Protein AF-A0A3P7MNM7-F1 (afdb_monomer_lite)

Sequence (139 aa):
MATANRDLDEALKVFKSACKSIEAAVALEENHGSVQEALKHYKAAITALDRALTSPAVKGSNSQDMVEVRAKMKKYRDLAAERCVILSGNEEVKEHLRETVIYPALRPELFTGLRSPVRGILLFGPPGNGKTMLVRAVQ

Radius of gyration: 19.66 Å; chains: 1; bounding box: 30×39×68 Å

Organism: Dibothriocephalus latus (NCBI:txid60516)

InterPro domains:
  IPR027417 P-loop containing nucleoside triphosphate hydrolase [G3DSA:3.40.50.300] (88-138)
  IPR027417 P-loop containing nucleoside triphosphate hydrolase [SSF52540] (89-138)
  IPR050304 Microtubule-severing AAA ATPase [PTHR23074] (87-138)

Foldseek 3Di:
DPPLVVLVVVLVVLLVVLVVLQVVLVVCVVVVHDLVSSLVSLVSSLVSLVVSLPDVSLVPDPDPVSVVSNVVSVVVNLVSVLVSLVSPDPVVVVVVCCVQPVVCVVCVVVCDDPNPHDPDDDDDDDPPSCSVSPVVSSD

pLDDT: mean 78.69, std 8.91, range [46.38, 90.0]

Structure (mmCIF, N/CA/C/O backbone):
data_AF-A0A3P7MNM7-F1
#
_entry.id   AF-A0A3P7MNM7-F1
#
loop_
_atom_site.group_PDB
_atom_site.id
_atom_site.type_symbol
_atom_site.label_atom_id
_atom_site.label_alt_id
_atom_site.label_comp_id
_atom_site.label_asym_id
_atom_site.label_entity_id
_atom_site.label_seq_id
_atom_site.pdbx_PDB_ins_code
_atom_site.Cartn_x
_atom_site.Cartn_y
_atom_site.Cartn_z
_atom_site.occupancy
_atom_site.B_iso_or_equiv
_atom_site.auth_seq_id
_atom_site.auth_comp_id
_atom_site.auth_asym_id
_atom_site.auth_atom_id
_atom_site.pdbx_PDB_model_num
ATOM 1 N N . MET A 1 1 ? -1.788 -19.923 32.481 1.00 46.38 1 MET A N 1
ATOM 2 C CA . MET A 1 1 ? -2.855 -19.761 31.464 1.00 46.38 1 MET A CA 1
ATOM 3 C C . MET A 1 1 ? -3.311 -18.309 31.248 1.00 46.38 1 MET A C 1
ATOM 5 O O . MET A 1 1 ? -3.910 -18.049 30.219 1.00 46.38 1 MET A O 1
ATOM 9 N N . ALA A 1 2 ? -3.006 -17.346 32.134 1.00 51.53 2 ALA A N 1
ATOM 10 C CA . ALA A 1 2 ? -3.487 -15.958 32.009 1.00 51.53 2 ALA A CA 1
ATOM 11 C C . ALA A 1 2 ? -2.696 -15.045 31.041 1.00 51.53 2 ALA A C 1
ATOM 13 O O . ALA A 1 2 ? -3.183 -13.979 30.679 1.00 51.53 2 ALA A O 1
ATOM 14 N N . THR A 1 3 ? -1.487 -15.430 30.623 1.00 56.94 3 THR A N 1
ATOM 15 C CA . THR A 1 3 ? -0.623 -14.601 29.760 1.00 56.94 3 THR A CA 1
ATOM 16 C C . THR A 1 3 ? -1.092 -14.589 28.303 1.00 56.94 3 THR A C 1
ATOM 18 O O . THR A 1 3 ? -1.216 -13.522 27.717 1.00 56.94 3 THR A O 1
ATOM 21 N N . ALA A 1 4 ? -1.495 -15.744 27.763 1.00 57.38 4 ALA A N 1
ATOM 22 C CA . ALA A 1 4 ? -1.892 -15.886 26.359 1.00 57.38 4 ALA A CA 1
ATOM 23 C C . ALA A 1 4 ? -3.137 -15.063 25.957 1.00 57.38 4 ALA A C 1
ATOM 25 O O . ALA A 1 4 ? -3.198 -14.557 24.841 1.00 57.38 4 ALA A O 1
ATOM 26 N N . ASN A 1 5 ? -4.112 -14.883 26.860 1.00 60.78 5 ASN A N 1
ATOM 27 C CA . ASN A 1 5 ? -5.300 -14.058 26.584 1.00 60.78 5 ASN A CA 1
ATOM 28 C C . ASN A 1 5 ? -4.997 -12.552 26.597 1.00 60.78 5 ASN A C 1
ATOM 30 O O . ASN A 1 5 ? -5.684 -11.783 25.932 1.00 60.78 5 ASN A O 1
ATOM 34 N N . ARG A 1 6 ? 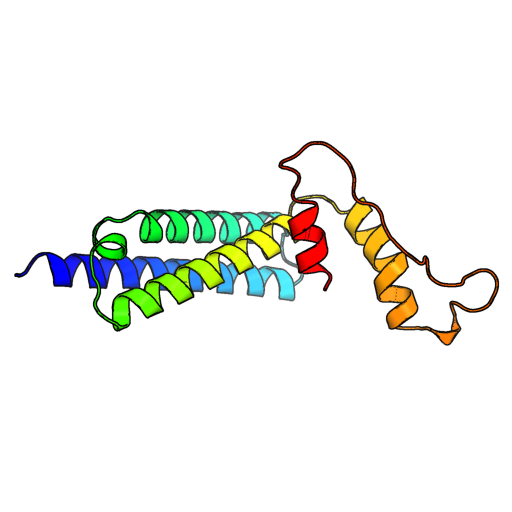-3.967 -12.122 27.334 1.00 66.81 6 ARG A N 1
ATOM 35 C CA . ARG A 1 6 ? -3.576 -10.709 27.429 1.00 66.81 6 ARG A CA 1
ATOM 36 C C . ARG A 1 6 ? -2.881 -10.239 26.151 1.00 66.81 6 ARG A C 1
ATOM 38 O O . ARG A 1 6 ? -3.162 -9.148 25.665 1.00 66.81 6 ARG A O 1
ATOM 45 N N . ASP A 1 7 ? -2.053 -11.111 25.581 1.00 67.88 7 ASP A N 1
ATOM 46 C CA . ASP A 1 7 ? -1.324 -10.844 24.341 1.00 67.88 7 ASP A CA 1
ATOM 47 C C . ASP A 1 7 ? -2.257 -10.784 23.112 1.00 67.88 7 ASP A C 1
ATOM 49 O O . ASP A 1 7 ? -1.997 -10.049 22.156 1.00 67.88 7 ASP A O 1
ATOM 53 N N . LEU A 1 8 ? -3.369 -11.531 23.144 1.00 67.81 8 LEU A N 1
ATOM 54 C CA . LEU A 1 8 ? -4.403 -11.526 22.104 1.00 67.81 8 LEU A CA 1
ATOM 55 C C . LEU A 1 8 ? -5.129 -10.175 22.025 1.00 67.81 8 LEU A C 1
ATOM 57 O O . LEU A 1 8 ? -5.309 -9.612 20.943 1.00 67.81 8 LEU A O 1
ATOM 61 N N . ASP A 1 9 ? -5.524 -9.649 23.184 1.00 75.12 9 ASP A N 1
ATOM 62 C CA . ASP A 1 9 ? -6.230 -8.371 23.305 1.00 75.12 9 ASP A CA 1
ATOM 63 C C . ASP A 1 9 ? -5.331 -7.209 22.851 1.00 75.12 9 ASP A C 1
ATOM 65 O O . ASP A 1 9 ? -5.747 -6.322 22.101 1.00 75.12 9 ASP A O 1
ATOM 69 N N . GLU A 1 10 ? -4.043 -7.274 23.201 1.00 77.31 10 GLU A N 1
ATOM 70 C CA . GLU A 1 10 ? -3.050 -6.298 22.760 1.00 77.31 10 GLU A CA 1
ATOM 71 C C . GLU A 1 10 ? -2.851 -6.324 21.234 1.00 77.31 10 GLU A C 1
ATOM 73 O O . GLU A 1 10 ? -2.868 -5.268 20.592 1.00 77.31 10 GLU A O 1
ATOM 78 N N . ALA A 1 11 ? -2.761 -7.508 20.619 1.00 73.56 11 ALA A N 1
ATOM 79 C CA . ALA A 1 11 ? -2.655 -7.645 19.164 1.00 73.56 11 ALA A CA 1
ATOM 80 C C . ALA A 1 11 ? -3.898 -7.103 18.430 1.00 73.56 11 ALA A C 1
ATOM 82 O O . ALA A 1 11 ? -3.773 -6.382 17.433 1.00 73.56 11 ALA A O 1
ATOM 83 N N . LEU A 1 12 ? -5.099 -7.386 18.946 1.00 78.69 12 LEU A N 1
ATOM 84 C CA . LEU A 1 12 ? -6.362 -6.851 18.423 1.00 78.69 12 LEU A CA 1
ATOM 85 C C . LEU A 1 12 ? -6.451 -5.328 18.567 1.00 78.69 12 LEU A C 1
ATOM 87 O O . LEU A 1 12 ? -6.942 -4.644 17.664 1.00 78.69 12 LEU A O 1
ATOM 91 N N . LYS A 1 13 ? -5.955 -4.776 19.675 1.00 84.50 13 LYS A N 1
ATOM 92 C CA . LYS A 1 13 ? -5.911 -3.329 19.906 1.00 84.50 13 LYS A CA 1
ATOM 93 C C . LYS A 1 13 ? -4.978 -2.627 18.919 1.00 84.50 13 LYS A C 1
ATOM 95 O O . LYS A 1 13 ? -5.353 -1.595 18.358 1.00 84.50 13 LYS A O 1
ATOM 100 N N . VAL A 1 14 ? -3.801 -3.201 18.661 1.00 84.38 14 VAL A N 1
ATOM 101 C CA . VAL A 1 14 ? -2.860 -2.686 17.652 1.00 84.38 14 VAL A CA 1
ATOM 102 C C . VAL A 1 14 ? -3.476 -2.750 16.255 1.00 84.38 14 VAL A C 1
ATOM 104 O O . VAL A 1 14 ? -3.403 -1.767 15.518 1.00 84.38 14 VAL A O 1
ATOM 107 N N . PHE A 1 15 ? -4.153 -3.850 15.913 1.00 82.75 15 PHE A N 1
ATOM 108 C CA . PHE A 1 15 ? -4.849 -3.988 14.632 1.00 82.75 15 PHE A CA 1
ATOM 109 C C . PHE A 1 15 ? -5.918 -2.911 14.426 1.00 82.75 15 PHE A C 1
ATOM 111 O O . PHE A 1 15 ? -5.906 -2.220 13.410 1.00 82.75 15 PHE A O 1
ATOM 118 N N . LYS A 1 16 ? -6.792 -2.700 15.418 1.00 86.81 16 LYS A N 1
ATOM 119 C CA . LYS A 1 16 ? -7.830 -1.656 15.367 1.00 86.81 16 LYS A CA 1
ATOM 120 C C . LYS A 1 16 ? -7.232 -0.256 15.206 1.00 86.81 16 LYS A C 1
ATOM 122 O O . LYS A 1 16 ? -7.745 0.548 14.432 1.00 86.81 16 LYS A O 1
ATOM 127 N N . SER A 1 17 ? -6.130 0.029 15.902 1.00 88.62 17 SER A N 1
ATOM 128 C CA . SER A 1 17 ? -5.401 1.298 15.768 1.00 88.62 17 SER A CA 1
ATOM 129 C C . SER A 1 17 ? -4.834 1.499 14.354 1.00 88.62 17 SER A C 1
ATOM 131 O O . SER A 1 17 ? -4.926 2.592 13.786 1.00 88.62 17 SER A O 1
ATOM 133 N N . ALA A 1 18 ? -4.295 0.434 13.753 1.00 86.94 18 ALA A N 1
ATOM 134 C CA . ALA A 1 18 ? -3.800 0.464 12.382 1.00 86.94 18 ALA A CA 1
ATOM 135 C C . ALA A 1 18 ? -4.934 0.689 11.369 1.00 86.94 18 ALA A C 1
ATOM 137 O O . ALA A 1 18 ? -4.791 1.548 10.503 1.00 86.94 18 ALA A O 1
ATOM 138 N N . CYS A 1 19 ? -6.076 0.003 11.513 1.00 86.50 19 CYS A N 1
ATOM 139 C CA . CYS A 1 19 ? -7.259 0.230 10.673 1.00 86.50 19 CYS A CA 1
ATOM 140 C C . CYS A 1 19 ? -7.725 1.688 10.734 1.00 86.50 19 CYS A C 1
ATOM 142 O O . CYS A 1 19 ? -7.879 2.314 9.692 1.00 86.50 19 CYS A O 1
ATOM 144 N N . LYS A 1 20 ? -7.824 2.265 11.938 1.00 90.00 20 LYS A N 1
ATOM 145 C CA . LYS A 1 20 ? -8.190 3.678 12.113 1.00 90.00 20 LYS A CA 1
ATOM 146 C C . LYS A 1 20 ? -7.202 4.632 11.429 1.00 90.00 20 LYS A C 1
ATOM 148 O O . LYS A 1 20 ? -7.596 5.657 10.883 1.00 90.00 20 LYS A O 1
ATOM 153 N N . SER A 1 21 ? -5.910 4.299 11.454 1.00 87.56 21 SER A N 1
ATOM 154 C CA . SER A 1 21 ? -4.880 5.088 10.768 1.00 87.56 21 SER A CA 1
ATOM 155 C C . SER A 1 21 ? -5.018 5.003 9.244 1.00 87.56 21 SER A C 1
ATOM 157 O O . SER A 1 21 ? -4.824 6.007 8.567 1.00 87.56 21 SER A O 1
ATOM 159 N N . ILE A 1 22 ? -5.379 3.833 8.708 1.00 86.50 22 ILE A N 1
ATOM 160 C CA . ILE A 1 22 ? -5.644 3.639 7.275 1.00 86.50 22 ILE A CA 1
ATOM 161 C C . ILE A 1 22 ? -6.902 4.404 6.852 1.00 86.50 22 ILE A C 1
ATOM 163 O O . ILE A 1 22 ? -6.861 5.115 5.857 1.00 86.50 22 ILE A O 1
ATOM 167 N N . GLU A 1 23 ? -7.988 4.319 7.620 1.00 87.19 23 GLU A N 1
ATOM 168 C CA . GLU A 1 23 ? -9.229 5.064 7.356 1.00 87.19 23 GLU A CA 1
ATOM 169 C C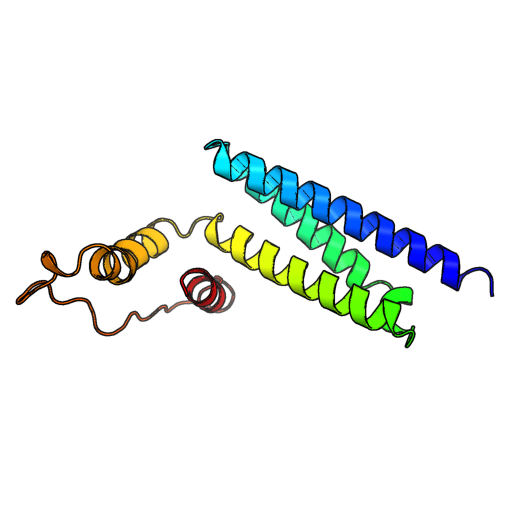 . GLU A 1 23 ? -8.982 6.577 7.310 1.00 87.19 23 GLU A C 1
ATOM 171 O O . GLU A 1 23 ? -9.449 7.254 6.396 1.00 87.19 23 GLU A O 1
ATOM 176 N N . ALA A 1 24 ? -8.179 7.104 8.242 1.00 86.81 24 ALA A N 1
ATOM 177 C CA . ALA A 1 24 ? -7.775 8.508 8.224 1.00 86.81 24 ALA A CA 1
ATOM 178 C C . ALA A 1 24 ? -6.971 8.867 6.962 1.00 86.81 24 ALA A C 1
ATOM 180 O O . ALA A 1 24 ? -7.173 9.934 6.389 1.00 86.81 24 ALA A O 1
ATOM 181 N N . ALA A 1 25 ? -6.084 7.978 6.505 1.00 86.00 25 ALA A N 1
ATOM 182 C CA . ALA A 1 25 ? -5.312 8.192 5.285 1.00 86.00 25 ALA A CA 1
ATOM 183 C C . ALA A 1 25 ? -6.202 8.210 4.030 1.00 86.00 25 ALA A C 1
ATOM 185 O O . ALA A 1 25 ? -6.037 9.082 3.182 1.00 86.00 25 ALA A O 1
ATOM 186 N N . VAL A 1 26 ? -7.171 7.294 3.940 1.00 85.62 26 VAL A N 1
ATOM 187 C CA . VAL A 1 26 ? -8.136 7.230 2.829 1.00 85.62 26 VAL A CA 1
ATOM 188 C C . VAL A 1 26 ? -9.010 8.485 2.790 1.00 85.62 26 VAL A C 1
ATOM 190 O O . VAL A 1 26 ? -9.165 9.085 1.732 1.00 85.62 26 VAL A O 1
ATOM 193 N N . ALA A 1 27 ? -9.503 8.948 3.941 1.00 85.12 27 ALA A N 1
ATOM 194 C CA . ALA A 1 27 ? -10.296 10.175 4.014 1.00 85.12 27 ALA A CA 1
ATOM 195 C C . ALA A 1 27 ? -9.511 11.418 3.547 1.00 85.12 27 ALA A C 1
ATOM 197 O O . ALA A 1 27 ? -10.084 12.340 2.965 1.00 85.12 27 ALA A O 1
ATOM 198 N N . LEU A 1 28 ? -8.195 11.454 3.781 1.00 83.12 28 LEU A N 1
ATOM 199 C CA . LEU A 1 28 ? -7.331 12.518 3.267 1.00 83.12 28 LEU A CA 1
ATOM 200 C C . LEU A 1 28 ? -7.157 12.432 1.745 1.00 83.12 28 LEU A C 1
ATOM 202 O O . LEU A 1 28 ? -7.094 13.471 1.098 1.00 83.12 28 LEU A O 1
ATOM 206 N N . GLU A 1 29 ? -7.114 11.232 1.160 1.00 76.25 29 GLU A N 1
ATOM 207 C CA . GLU A 1 29 ? -7.058 11.063 -0.299 1.00 76.25 29 GLU A CA 1
ATOM 208 C C . GLU A 1 29 ? -8.339 11.558 -0.989 1.00 76.25 29 GLU A C 1
ATOM 210 O O . GLU A 1 29 ? -8.255 12.253 -2.002 1.00 76.25 29 GLU A O 1
ATOM 215 N N . GLU A 1 30 ? -9.514 11.235 -0.439 1.00 77.81 30 GLU A N 1
ATOM 216 C CA . GLU A 1 30 ? -10.816 11.609 -1.017 1.00 77.81 30 GLU A CA 1
ATOM 217 C C . GLU A 1 30 ? -11.055 13.123 -1.009 1.00 77.81 30 GLU A C 1
ATOM 219 O O . GLU A 1 30 ? -11.620 13.672 -1.952 1.00 77.81 30 GLU A O 1
ATOM 224 N N . ASN A 1 31 ? -10.577 13.817 0.026 1.00 79.56 31 ASN A N 1
ATOM 225 C CA . ASN A 1 31 ? -10.750 15.263 0.173 1.00 79.56 31 ASN A CA 1
ATOM 226 C C . ASN A 1 31 ? -9.665 16.093 -0.539 1.00 79.56 31 ASN A C 1
ATOM 228 O O . ASN A 1 31 ? -9.522 17.278 -0.241 1.00 79.56 31 ASN A O 1
ATOM 232 N N . HIS A 1 32 ? -8.871 15.492 -1.438 1.00 68.81 32 HIS A N 1
ATOM 233 C CA . HIS A 1 32 ? -7.678 16.124 -2.028 1.00 68.81 32 HIS A CA 1
ATOM 234 C C . HIS A 1 32 ? -6.738 16.731 -0.967 1.00 68.81 32 HIS A C 1
ATOM 236 O O . HIS A 1 32 ? -6.132 17.785 -1.166 1.00 68.81 32 HIS A O 1
ATOM 242 N N . GLY A 1 33 ? -6.638 16.069 0.187 1.00 68.88 33 GLY A N 1
ATOM 243 C CA . GLY A 1 33 ? -5.769 16.464 1.284 1.00 68.88 33 GLY A CA 1
ATOM 244 C C . GLY A 1 33 ? -4.289 16.312 0.938 1.00 68.88 33 GLY A C 1
ATOM 245 O O . GLY A 1 33 ? -3.899 15.812 -0.120 1.00 68.88 33 GLY A O 1
ATOM 246 N N . SER A 1 34 ? -3.428 16.743 1.858 1.00 79.69 34 SER A N 1
ATOM 247 C CA . SER A 1 34 ? -1.983 16.655 1.661 1.0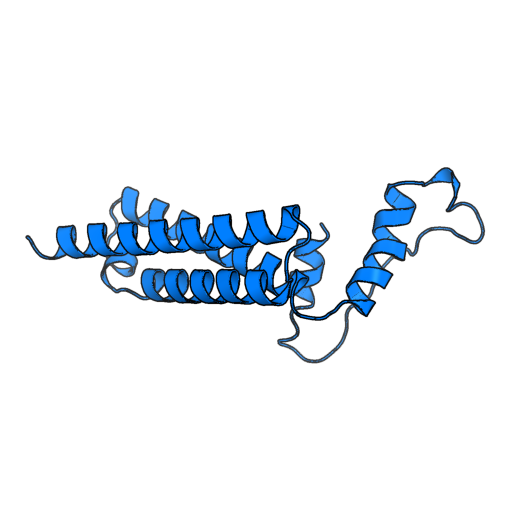0 79.69 34 SER A CA 1
ATOM 248 C C . SER A 1 34 ? -1.542 15.194 1.529 1.00 79.69 34 SER A C 1
ATOM 250 O O . SER A 1 34 ? -1.583 14.421 2.489 1.00 79.69 34 SER A O 1
ATOM 252 N N . VAL A 1 35 ? -1.044 14.821 0.344 1.00 79.75 35 VAL A N 1
ATOM 253 C CA . VAL A 1 35 ? -0.472 13.490 0.061 1.00 79.75 35 VAL A CA 1
ATOM 254 C C . VAL A 1 35 ? 0.598 13.112 1.095 1.00 79.75 35 VAL A C 1
ATOM 256 O O . VAL A 1 35 ? 0.730 11.945 1.467 1.00 79.75 35 VAL A O 1
ATOM 259 N N . GLN A 1 36 ? 1.336 14.097 1.619 1.00 81.00 36 GLN A N 1
ATOM 260 C CA . GLN A 1 36 ? 2.353 13.876 2.647 1.00 81.00 36 GLN A CA 1
ATOM 261 C C . GLN A 1 36 ? 1.767 13.417 3.989 1.00 81.00 36 GLN A C 1
ATOM 263 O O . GLN A 1 36 ? 2.373 12.592 4.677 1.00 81.00 36 GLN A O 1
ATOM 268 N N . GLU A 1 37 ? 0.587 13.911 4.359 1.00 84.94 37 GLU A N 1
ATOM 269 C CA . GLU A 1 37 ? -0.102 13.502 5.584 1.00 84.94 37 GLU A CA 1
ATOM 270 C C . GLU A 1 37 ? -0.667 12.090 5.441 1.00 84.94 37 GLU A C 1
ATOM 272 O O . GLU A 1 37 ? -0.428 11.247 6.309 1.00 84.94 37 GLU A O 1
ATOM 277 N N . ALA A 1 38 ? -1.304 11.783 4.307 1.00 85.25 38 ALA A N 1
ATOM 278 C CA . ALA A 1 38 ? -1.768 10.429 4.002 1.00 85.25 38 ALA A CA 1
ATOM 279 C C . ALA A 1 38 ? -0.608 9.415 4.061 1.00 85.25 38 ALA A C 1
ATOM 281 O O . ALA A 1 38 ? -0.702 8.382 4.728 1.00 85.25 38 ALA A O 1
ATOM 282 N N . LEU A 1 39 ? 0.543 9.751 3.465 1.00 85.31 39 LEU A N 1
ATOM 283 C CA . LEU A 1 39 ? 1.764 8.941 3.537 1.00 85.31 39 LEU A CA 1
ATOM 284 C C . LEU A 1 39 ? 2.239 8.695 4.973 1.00 85.31 39 LEU A C 1
ATOM 286 O O . LEU A 1 39 ? 2.683 7.590 5.296 1.00 85.31 39 LEU A O 1
ATOM 290 N N . LYS A 1 40 ? 2.158 9.704 5.845 1.00 88.69 40 LYS A N 1
ATOM 291 C CA . LYS A 1 40 ? 2.520 9.568 7.261 1.00 88.69 40 LYS A CA 1
ATOM 292 C C . LYS A 1 40 ? 1.612 8.557 7.964 1.00 88.69 40 LYS A C 1
ATOM 294 O O . LYS A 1 40 ? 2.114 7.704 8.699 1.00 88.69 40 LYS A O 1
ATOM 299 N N . HIS A 1 41 ? 0.308 8.612 7.700 1.00 89.12 41 HIS A N 1
ATOM 300 C CA . HIS A 1 41 ? -0.669 7.683 8.265 1.00 89.12 41 HIS A CA 1
ATOM 301 C C . HIS A 1 41 ? -0.482 6.243 7.762 1.00 89.12 41 HIS A C 1
ATOM 303 O O . HIS A 1 41 ? -0.454 5.321 8.581 1.00 89.12 41 HIS A O 1
ATOM 309 N N . TYR A 1 42 ? -0.244 6.034 6.461 1.00 88.31 42 TYR A N 1
ATOM 310 C CA . TYR A 1 42 ? 0.054 4.697 5.929 1.00 88.31 42 TYR A CA 1
ATOM 311 C C . TYR A 1 42 ? 1.340 4.108 6.512 1.00 88.31 42 TYR A C 1
ATOM 313 O O . TYR A 1 42 ? 1.346 2.956 6.945 1.00 88.31 42 TYR A O 1
ATOM 321 N N . LYS A 1 43 ? 2.422 4.893 6.593 1.00 88.94 43 LYS A N 1
ATOM 322 C CA . LYS A 1 43 ? 3.688 4.438 7.197 1.00 88.94 43 LYS A CA 1
ATOM 323 C C . LYS A 1 43 ? 3.515 4.051 8.666 1.00 88.94 43 LYS A C 1
ATOM 325 O O . LYS A 1 43 ? 4.045 3.024 9.098 1.00 88.94 43 LYS A O 1
ATOM 330 N N . ALA A 1 44 ? 2.752 4.839 9.424 1.00 89.44 44 ALA A N 1
ATOM 331 C CA . ALA A 1 44 ? 2.434 4.527 10.814 1.00 89.44 44 ALA A CA 1
ATOM 332 C C . ALA A 1 44 ? 1.644 3.212 10.936 1.00 89.44 44 ALA A C 1
ATOM 334 O O . ALA A 1 44 ? 1.992 2.361 11.757 1.00 89.44 44 ALA A O 1
ATOM 335 N N . ALA A 1 45 ? 0.639 3.009 10.079 1.00 88.62 45 ALA A N 1
ATOM 336 C CA . ALA A 1 45 ? -0.158 1.786 10.054 1.00 88.62 45 ALA A CA 1
ATOM 337 C C . ALA A 1 45 ? 0.679 0.544 9.709 1.00 88.62 45 ALA A C 1
ATOM 339 O O . ALA A 1 45 ? 0.583 -0.466 10.405 1.00 88.62 45 ALA A O 1
ATOM 340 N N . ILE A 1 46 ? 1.544 0.624 8.691 1.00 88.88 46 ILE A N 1
ATOM 341 C CA . ILE A 1 46 ? 2.446 -0.474 8.300 1.00 88.88 46 ILE A CA 1
ATOM 342 C C . ILE A 1 46 ? 3.363 -0.848 9.466 1.00 88.88 46 ILE A C 1
ATOM 344 O O . ILE A 1 46 ? 3.473 -2.021 9.809 1.00 88.88 46 ILE A O 1
ATOM 348 N N . THR A 1 47 ? 3.953 0.147 10.132 1.00 89.69 47 THR A N 1
ATOM 349 C CA . THR A 1 47 ? 4.845 -0.079 11.281 1.00 89.69 47 THR A CA 1
ATOM 350 C C . THR A 1 47 ? 4.110 -0.765 12.438 1.00 89.69 47 THR A C 1
ATOM 352 O O . THR A 1 47 ? 4.644 -1.680 13.069 1.00 89.69 47 THR A O 1
ATOM 355 N N . ALA A 1 48 ? 2.867 -0.356 12.712 1.00 87.19 48 ALA A N 1
ATOM 356 C CA . ALA A 1 48 ? 2.030 -0.978 13.734 1.00 87.19 48 ALA A CA 1
ATOM 357 C C . ALA A 1 48 ? 1.677 -2.436 13.385 1.00 87.19 48 ALA A C 1
ATOM 359 O O . ALA A 1 48 ? 1.768 -3.313 14.247 1.00 87.19 48 ALA A O 1
ATOM 360 N N . LEU A 1 49 ? 1.327 -2.707 12.124 1.00 86.25 49 LEU A N 1
ATOM 361 C CA . LEU A 1 49 ? 1.017 -4.053 11.637 1.00 86.25 49 LEU A CA 1
ATOM 362 C C . LEU A 1 49 ? 2.247 -4.967 11.650 1.00 86.25 49 LEU A C 1
ATOM 364 O O . LEU A 1 49 ? 2.149 -6.099 12.119 1.00 86.25 49 LEU A O 1
ATOM 368 N N . ASP A 1 50 ? 3.412 -4.484 11.220 1.00 87.31 50 ASP A N 1
ATOM 369 C CA . ASP A 1 50 ? 4.662 -5.251 11.262 1.00 87.31 50 ASP A CA 1
ATOM 370 C C . ASP A 1 50 ? 5.053 -5.586 12.714 1.00 87.31 50 ASP A C 1
ATOM 372 O O . ASP A 1 50 ? 5.446 -6.721 13.011 1.00 87.31 50 ASP A O 1
ATOM 376 N N . ARG A 1 51 ? 4.865 -4.648 13.656 1.00 84.38 51 ARG A N 1
ATOM 377 C CA . ARG A 1 51 ? 5.074 -4.905 15.091 1.00 84.38 51 ARG A CA 1
ATOM 378 C C . ARG A 1 51 ? 4.127 -5.983 15.621 1.00 84.38 51 ARG A C 1
ATOM 380 O O . ARG A 1 51 ? 4.577 -6.876 16.338 1.00 84.38 51 ARG A O 1
ATOM 387 N N . ALA A 1 52 ? 2.848 -5.934 15.247 1.00 81.69 52 ALA A N 1
ATOM 388 C CA . ALA A 1 52 ? 1.867 -6.948 15.635 1.00 81.69 52 ALA A CA 1
ATOM 389 C C . ALA A 1 52 ? 2.222 -8.334 15.068 1.00 81.69 52 ALA A C 1
ATOM 391 O O . ALA A 1 52 ? 2.216 -9.322 15.799 1.00 81.69 52 ALA A O 1
ATOM 392 N N . LEU A 1 53 ? 2.613 -8.404 13.792 1.00 81.44 53 LEU A N 1
ATOM 393 C CA . LEU A 1 53 ? 3.001 -9.645 13.109 1.00 81.44 53 LEU A CA 1
ATOM 394 C C . LEU A 1 53 ? 4.293 -10.270 13.662 1.00 81.44 53 LEU A C 1
ATOM 396 O O . LEU A 1 53 ? 4.496 -11.482 13.546 1.00 81.44 53 LEU A O 1
ATOM 400 N N . THR A 1 54 ? 5.175 -9.458 14.247 1.00 81.75 54 THR A N 1
ATOM 401 C CA . THR A 1 54 ? 6.448 -9.919 14.821 1.00 81.75 54 THR A CA 1
ATOM 402 C C . THR A 1 54 ? 6.280 -10.484 16.237 1.00 81.75 54 THR A C 1
ATOM 404 O O . THR A 1 54 ? 7.132 -11.253 16.685 1.00 81.75 54 THR A O 1
ATOM 407 N N . SER A 1 55 ? 5.179 -10.161 16.925 1.00 76.31 55 SER A N 1
ATOM 408 C CA . SER A 1 55 ? 4.920 -10.608 18.297 1.00 76.31 55 SER A CA 1
ATOM 409 C C . SER A 1 55 ? 4.841 -12.146 18.404 1.00 76.31 55 SER A C 1
ATOM 411 O O . SER A 1 55 ? 4.131 -12.786 17.617 1.00 76.31 55 SER A O 1
ATOM 413 N N . PRO A 1 56 ? 5.534 -12.774 19.378 1.00 66.75 56 PRO A N 1
ATOM 414 C CA . PRO A 1 56 ? 5.567 -14.231 19.536 1.00 66.75 56 PRO A CA 1
ATOM 415 C C . PRO A 1 56 ? 4.184 -14.843 19.807 1.00 66.75 56 PRO A C 1
ATOM 417 O O . PRO A 1 56 ? 3.933 -15.974 19.389 1.00 66.75 56 PRO A O 1
ATOM 420 N N . ALA A 1 57 ? 3.259 -14.083 20.402 1.00 64.88 57 ALA A N 1
ATOM 421 C CA . ALA A 1 57 ? 1.879 -14.514 20.626 1.00 64.88 57 ALA A CA 1
ATOM 422 C C . ALA A 1 57 ? 1.115 -14.791 19.317 1.00 64.88 57 ALA A C 1
ATOM 424 O O . ALA A 1 57 ? 0.332 -15.738 19.243 1.00 64.88 57 ALA A O 1
ATOM 425 N N . VAL A 1 58 ? 1.394 -14.014 18.263 1.00 65.12 58 VAL A N 1
ATOM 426 C CA . VAL A 1 58 ? 0.783 -14.158 16.927 1.00 65.12 58 VAL A CA 1
ATOM 427 C C . VAL A 1 58 ? 1.480 -15.241 16.096 1.00 65.12 58 VAL A C 1
ATOM 429 O O . VAL A 1 58 ? 0.866 -15.863 15.231 1.00 65.12 58 VAL A O 1
ATOM 432 N N . LYS A 1 59 ? 2.767 -15.501 16.355 1.00 63.56 59 LYS A N 1
ATOM 433 C CA . LYS A 1 59 ? 3.540 -16.550 15.667 1.00 63.56 59 LYS A CA 1
ATOM 434 C C . LYS A 1 59 ? 3.295 -17.960 16.208 1.00 63.56 59 LYS A C 1
ATOM 436 O O . LYS A 1 59 ? 3.393 -18.899 15.425 1.00 63.56 59 LYS A O 1
ATOM 441 N N . GLY A 1 60 ? 3.051 -18.108 17.513 1.00 54.38 60 GLY A N 1
ATOM 442 C CA . GLY A 1 60 ? 3.057 -19.408 18.198 1.00 54.38 60 GLY A CA 1
ATOM 443 C C . GLY A 1 60 ? 1.689 -20.039 18.468 1.00 54.38 60 GLY A C 1
ATOM 444 O O . GLY A 1 60 ? 1.636 -21.199 18.868 1.00 54.38 60 GLY A O 1
ATOM 445 N N . SER A 1 61 ? 0.584 -19.313 18.279 1.00 59.06 61 SER A N 1
ATOM 446 C CA . SER A 1 61 ? -0.760 -19.818 18.579 1.00 59.06 61 SER A CA 1
ATOM 447 C C . SER A 1 61 ? -1.444 -20.396 17.329 1.00 59.06 61 SER A C 1
ATOM 449 O O . SER A 1 61 ? -1.742 -19.682 16.378 1.00 59.06 61 SER A O 1
ATOM 451 N N . ASN A 1 62 ? -1.731 -21.704 17.344 1.00 59.94 62 ASN A N 1
ATOM 452 C CA . ASN A 1 62 ? -2.455 -22.417 16.275 1.00 59.94 62 ASN A CA 1
ATOM 453 C C . ASN A 1 62 ? -3.988 -22.339 16.419 1.00 59.94 62 ASN A C 1
ATOM 455 O O . ASN A 1 62 ? -4.706 -23.122 15.798 1.00 59.94 62 ASN A O 1
ATOM 459 N N . SER A 1 63 ? -4.506 -21.427 17.249 1.00 68.75 63 SER A N 1
ATOM 460 C CA . SER A 1 63 ? -5.952 -21.200 17.314 1.00 68.75 63 SER A CA 1
ATOM 461 C C . SER A 1 63 ? -6.435 -20.671 15.963 1.00 68.75 63 SER A C 1
ATOM 463 O O . SER A 1 63 ? -5.791 -19.786 15.392 1.00 68.75 63 SER A O 1
ATOM 465 N N . GLN A 1 64 ? -7.550 -21.199 15.451 1.00 70.81 64 GLN A N 1
ATOM 466 C CA . GLN A 1 64 ? -8.109 -20.807 14.149 1.00 70.81 64 GLN A CA 1
ATOM 467 C C . GLN A 1 64 ? -8.292 -19.284 14.043 1.00 70.81 64 GLN A C 1
ATOM 469 O O . GLN A 1 64 ? -7.909 -18.691 13.033 1.00 70.81 64 GLN A O 1
ATOM 474 N N . ASP A 1 65 ? -8.730 -18.641 15.127 1.00 69.94 65 ASP A N 1
ATOM 475 C CA . ASP A 1 65 ? -8.902 -17.186 15.205 1.00 69.94 65 ASP A CA 1
ATOM 476 C C . ASP A 1 65 ? -7.591 -16.424 14.965 1.00 69.94 65 ASP A C 1
ATOM 478 O O . ASP A 1 65 ? -7.562 -15.396 14.292 1.00 69.94 65 ASP A O 1
ATOM 482 N N . MET A 1 66 ? -6.467 -16.944 15.465 1.00 68.44 66 MET A N 1
ATOM 483 C CA . MET A 1 66 ? -5.163 -16.290 15.337 1.00 68.44 66 MET A CA 1
ATOM 484 C C . MET A 1 66 ? -4.551 -16.455 13.953 1.00 68.44 66 MET A C 1
ATOM 486 O O . MET A 1 66 ? -3.896 -15.534 13.454 1.00 68.44 66 MET A O 1
ATOM 490 N N . VAL A 1 67 ? -4.816 -17.584 13.294 1.00 78.25 67 VAL A N 1
ATOM 491 C CA . VAL A 1 67 ? -4.452 -17.784 11.887 1.00 78.25 67 VAL A CA 1
ATOM 492 C C . VAL A 1 67 ? -5.207 -16.789 11.003 1.00 78.25 67 VAL A C 1
ATOM 494 O O . VAL A 1 67 ? -4.598 -16.149 10.141 1.00 78.25 67 VAL A O 1
ATOM 497 N N . GLU A 1 68 ? -6.505 -16.596 11.249 1.00 81.25 68 GLU A N 1
ATOM 498 C CA . GLU A 1 68 ? -7.325 -15.651 10.489 1.00 81.25 68 GLU A CA 1
ATOM 499 C C . GLU A 1 68 ? -6.922 -14.192 10.745 1.00 81.25 68 GLU A C 1
ATOM 501 O O . GLU A 1 68 ? -6.739 -13.421 9.798 1.00 81.25 68 GLU A O 1
ATOM 506 N N . VAL A 1 69 ? -6.717 -13.809 12.010 1.00 79.25 69 VAL A N 1
ATOM 507 C CA . VAL A 1 69 ? -6.262 -12.461 12.385 1.00 79.25 69 VAL A CA 1
ATOM 508 C C . VAL A 1 69 ? -4.915 -12.150 11.735 1.00 79.25 69 VAL A C 1
ATOM 510 O O . VAL A 1 69 ? -4.750 -11.082 11.142 1.00 79.25 69 VAL A O 1
ATOM 513 N N . ARG A 1 70 ? -3.971 -13.097 11.751 1.00 82.75 70 ARG A N 1
ATOM 514 C CA . ARG A 1 70 ? -2.671 -12.948 11.083 1.00 82.75 70 ARG A CA 1
ATOM 515 C C . ARG A 1 70 ? -2.814 -12.792 9.569 1.00 82.75 70 ARG A C 1
ATOM 517 O O . ARG A 1 70 ? -2.131 -11.952 8.977 1.00 82.75 70 ARG A O 1
ATOM 524 N N . ALA A 1 71 ? -3.685 -13.578 8.936 1.00 86.12 71 ALA A N 1
ATOM 525 C CA . ALA A 1 71 ? -3.944 -13.483 7.501 1.00 86.12 71 ALA A CA 1
ATOM 526 C C . ALA A 1 71 ? -4.540 -12.116 7.126 1.00 86.12 71 ALA A C 1
ATOM 528 O O . ALA A 1 71 ? -4.059 -11.471 6.190 1.00 86.12 71 ALA A O 1
ATOM 529 N N . LYS A 1 72 ? -5.520 -11.632 7.901 1.00 86.62 72 LYS A N 1
ATOM 530 C CA . LYS A 1 72 ? -6.093 -10.287 7.752 1.00 86.62 72 LYS A CA 1
ATOM 531 C C . LYS A 1 72 ? -5.020 -9.212 7.926 1.00 86.62 72 LYS A C 1
ATOM 533 O O . LYS A 1 72 ? -4.850 -8.396 7.026 1.00 86.62 72 LYS A O 1
ATOM 538 N N . MET A 1 73 ? -4.244 -9.244 9.010 1.00 85.81 73 MET A N 1
ATOM 539 C CA . MET A 1 73 ? -3.152 -8.290 9.260 1.00 85.81 73 MET A CA 1
ATOM 540 C C . MET A 1 73 ? -2.168 -8.213 8.090 1.00 85.81 73 MET A C 1
ATOM 542 O O . MET A 1 73 ? -1.845 -7.118 7.634 1.00 85.81 73 MET A O 1
ATOM 546 N N . LYS A 1 74 ? -1.732 -9.368 7.568 1.00 88.00 74 LYS A N 1
ATOM 547 C CA . LYS A 1 74 ? -0.832 -9.430 6.410 1.00 88.00 74 LYS A CA 1
ATOM 548 C C . LYS A 1 74 ? -1.467 -8.793 5.171 1.00 88.00 74 LYS A C 1
ATOM 550 O O . LYS A 1 74 ? -0.825 -7.982 4.513 1.00 88.00 74 LYS A O 1
ATOM 555 N N . LYS A 1 75 ? -2.740 -9.098 4.902 1.00 89.25 75 LYS A N 1
ATOM 556 C CA . LYS A 1 75 ? -3.493 -8.513 3.786 1.00 89.25 75 LYS A CA 1
ATOM 557 C C . LYS A 1 75 ? -3.572 -6.984 3.8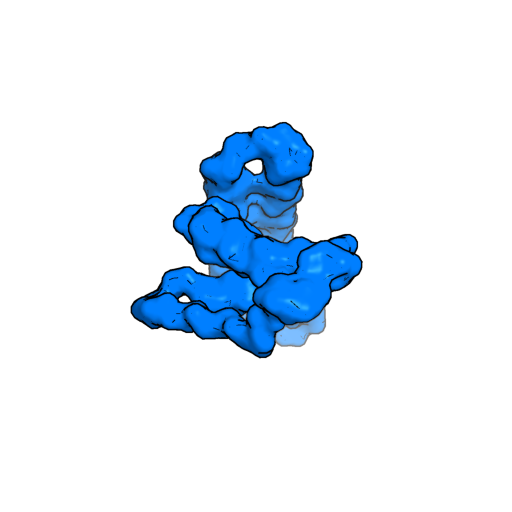84 1.00 89.25 75 LYS A C 1
ATOM 559 O O . LYS A 1 75 ? -3.266 -6.307 2.909 1.00 89.25 75 LYS A O 1
ATOM 564 N N . TYR A 1 76 ? -3.941 -6.437 5.045 1.00 86.56 76 TYR A N 1
ATOM 565 C CA . TYR A 1 76 ? -4.018 -4.981 5.246 1.00 86.56 76 TYR A CA 1
ATOM 566 C C . TYR A 1 76 ? -2.652 -4.303 5.147 1.00 86.56 76 TYR A C 1
ATOM 568 O O . TYR A 1 76 ? -2.552 -3.203 4.611 1.00 86.56 76 TYR A O 1
ATOM 576 N N . ARG A 1 77 ? -1.598 -4.964 5.630 1.00 88.94 77 ARG A N 1
ATOM 577 C CA . ARG A 1 77 ? -0.222 -4.473 5.537 1.00 88.94 77 ARG A CA 1
ATOM 578 C C . ARG A 1 77 ? 0.239 -4.378 4.086 1.00 88.94 77 ARG A C 1
ATOM 580 O O . ARG A 1 77 ? 0.804 -3.358 3.704 1.00 88.94 77 ARG A O 1
ATOM 587 N N . ASP A 1 78 ? -0.025 -5.406 3.284 1.00 86.94 78 ASP A N 1
ATOM 588 C CA . ASP A 1 78 ? 0.339 -5.414 1.866 1.00 86.94 78 ASP A CA 1
ATOM 589 C C . ASP A 1 78 ? -0.451 -4.348 1.085 1.00 86.94 78 ASP A C 1
ATOM 591 O O . ASP A 1 78 ? 0.145 -3.594 0.319 1.00 86.94 78 ASP A O 1
ATOM 595 N N . LEU A 1 79 ? -1.751 -4.193 1.366 1.00 85.88 79 LEU A N 1
ATOM 596 C CA . LEU A 1 79 ? -2.606 -3.179 0.736 1.00 85.88 79 LEU A CA 1
ATOM 597 C C . LEU A 1 79 ? -2.188 -1.744 1.106 1.00 85.88 79 LEU A C 1
ATOM 599 O O . LEU A 1 79 ? -2.099 -0.872 0.243 1.00 85.88 79 LEU A O 1
ATOM 603 N N . ALA A 1 80 ? -1.863 -1.498 2.378 1.00 85.56 80 ALA A N 1
ATOM 604 C CA . ALA A 1 80 ? -1.342 -0.208 2.830 1.00 85.56 80 ALA A CA 1
ATOM 605 C C . ALA A 1 80 ? 0.028 0.107 2.212 1.00 85.56 80 ALA A C 1
ATOM 607 O O . ALA A 1 80 ? 0.297 1.253 1.856 1.00 85.56 80 ALA A O 1
ATOM 608 N N . ALA A 1 81 ? 0.895 -0.897 2.063 1.00 84.12 81 ALA A N 1
ATOM 609 C CA . ALA A 1 81 ? 2.194 -0.730 1.424 1.00 84.12 81 ALA A CA 1
ATOM 610 C C . ALA A 1 81 ? 2.060 -0.432 -0.078 1.00 84.12 81 ALA A C 1
ATOM 612 O O . ALA A 1 81 ? 2.756 0.452 -0.576 1.00 84.12 81 ALA A O 1
ATOM 613 N N . GLU A 1 82 ? 1.136 -1.097 -0.781 1.00 81.88 82 GLU A N 1
ATOM 614 C CA . GLU A 1 82 ? 0.839 -0.815 -2.191 1.00 81.88 82 GLU A CA 1
ATOM 615 C C . GLU A 1 82 ? 0.376 0.639 -2.339 1.00 81.88 82 GLU A C 1
ATOM 617 O O . GLU A 1 82 ? 0.958 1.400 -3.113 1.00 81.88 82 GLU A O 1
ATOM 622 N N . ARG A 1 83 ? -0.584 1.068 -1.509 1.00 82.38 83 ARG A N 1
ATOM 623 C CA . ARG A 1 83 ? -1.099 2.444 -1.515 1.00 82.38 83 ARG A CA 1
ATOM 624 C C . ARG A 1 83 ? -0.023 3.476 -1.182 1.00 82.38 83 ARG A C 1
ATOM 626 O O . ARG A 1 83 ? 0.097 4.488 -1.867 1.00 82.38 83 ARG A O 1
ATOM 633 N N . CYS A 1 84 ? 0.822 3.191 -0.193 1.00 79.75 84 CYS A N 1
ATOM 634 C CA . CYS A 1 84 ? 1.943 4.052 0.175 1.00 79.75 84 CYS A CA 1
ATOM 635 C C . CYS A 1 84 ? 2.917 4.260 -0.993 1.00 79.75 84 CYS A C 1
ATOM 637 O O . CYS A 1 84 ? 3.356 5.387 -1.209 1.00 79.75 84 CYS A O 1
ATOM 639 N N . VAL A 1 85 ? 3.245 3.208 -1.752 1.00 78.00 85 VAL A N 1
ATOM 640 C CA . VAL A 1 85 ? 4.150 3.304 -2.912 1.00 78.00 85 VAL A CA 1
ATOM 641 C C . VAL A 1 85 ? 3.530 4.120 -4.043 1.00 78.00 85 VAL A C 1
ATOM 643 O O . VAL A 1 85 ? 4.225 4.928 -4.661 1.00 78.00 85 VAL A O 1
ATOM 646 N N . ILE A 1 86 ? 2.225 3.957 -4.290 1.00 73.38 86 ILE A N 1
ATOM 647 C CA . ILE A 1 86 ? 1.500 4.788 -5.263 1.00 73.38 86 ILE A CA 1
ATOM 648 C C . ILE A 1 86 ? 1.606 6.260 -4.867 1.00 73.38 86 ILE A C 1
ATOM 650 O O . ILE A 1 86 ? 1.782 7.106 -5.732 1.00 73.38 86 ILE A O 1
ATOM 654 N N . LEU A 1 87 ? 1.539 6.588 -3.580 1.00 73.69 87 LEU A N 1
ATOM 655 C CA . LEU A 1 87 ? 1.609 7.974 -3.119 1.00 73.69 87 LEU A CA 1
ATOM 656 C C . LEU A 1 87 ? 3.047 8.528 -3.082 1.00 73.69 87 LEU A C 1
ATOM 658 O O . LEU A 1 87 ? 3.240 9.732 -3.216 1.00 73.69 87 LEU A O 1
ATOM 662 N N . SER A 1 88 ? 4.075 7.689 -2.913 1.00 69.69 88 SER A N 1
ATOM 663 C CA . SER A 1 88 ? 5.431 8.128 -2.549 1.00 69.69 88 SER A CA 1
ATOM 664 C C . SER A 1 88 ? 6.388 8.457 -3.710 1.00 69.69 88 SER A C 1
ATOM 666 O O . SER A 1 88 ? 7.569 8.135 -3.624 1.00 69.69 88 SER A O 1
ATOM 668 N N . GLY A 1 89 ? 5.939 9.154 -4.759 1.00 69.44 89 GLY A N 1
ATOM 669 C CA . GLY A 1 89 ? 6.873 9.932 -5.597 1.00 69.44 89 GLY A CA 1
ATOM 670 C C . GLY A 1 89 ? 7.364 9.328 -6.918 1.00 69.44 89 GLY A C 1
ATOM 671 O O . GLY A 1 89 ? 8.404 9.744 -7.410 1.00 69.44 89 GLY A O 1
ATOM 672 N N . ASN A 1 90 ? 6.614 8.421 -7.547 1.00 69.56 90 ASN A N 1
ATOM 673 C CA . ASN A 1 90 ? 6.837 8.049 -8.956 1.00 69.56 90 ASN A CA 1
ATOM 674 C C . ASN A 1 90 ? 5.794 8.713 -9.871 1.00 69.56 90 ASN A C 1
ATOM 676 O O . ASN A 1 90 ? 5.083 8.022 -10.598 1.00 69.56 90 ASN A O 1
ATOM 680 N N . GLU A 1 91 ? 5.623 10.034 -9.762 1.00 73.31 91 GLU A N 1
ATOM 681 C CA . GLU A 1 91 ? 4.549 10.765 -10.458 1.00 73.31 91 GLU A CA 1
ATOM 682 C C . GLU A 1 91 ? 4.658 10.637 -11.980 1.00 73.31 91 GLU A C 1
ATOM 684 O O . GLU A 1 91 ? 3.686 10.251 -12.616 1.00 73.31 91 GLU A O 1
ATOM 689 N N . GLU A 1 92 ? 5.859 10.811 -12.532 1.00 76.75 92 GLU A N 1
ATOM 690 C CA . GLU A 1 92 ? 6.132 10.692 -13.972 1.00 76.75 92 GLU A CA 1
ATOM 691 C C . GLU A 1 92 ? 5.815 9.286 -14.507 1.00 76.75 92 GLU A C 1
ATOM 693 O O . GLU A 1 92 ? 5.118 9.113 -15.503 1.00 76.75 92 GLU A O 1
ATOM 698 N N . VAL A 1 93 ? 6.240 8.242 -13.788 1.00 79.38 93 VAL A N 1
ATOM 699 C CA . VAL A 1 93 ? 5.955 6.852 -14.178 1.00 79.38 93 VAL A CA 1
ATOM 700 C C . VAL A 1 93 ? 4.457 6.554 -14.084 1.00 79.38 93 VAL A C 1
ATOM 702 O O . VAL A 1 93 ? 3.920 5.851 -14.937 1.00 79.38 93 VAL A O 1
ATOM 705 N N . LYS A 1 94 ? 3.770 7.086 -13.064 1.00 77.69 94 LYS A N 1
ATOM 706 C CA . LYS A 1 94 ? 2.314 6.950 -12.909 1.00 77.69 94 LYS A CA 1
ATOM 707 C C . LYS A 1 94 ? 1.562 7.666 -14.025 1.00 77.69 94 LYS A C 1
ATOM 709 O O . LYS A 1 94 ? 0.586 7.118 -14.528 1.00 77.69 94 LYS A O 1
ATOM 714 N N . GLU A 1 95 ? 2.000 8.859 -14.406 1.00 80.81 95 GLU A N 1
ATOM 715 C CA . GLU A 1 95 ? 1.414 9.636 -15.495 1.00 80.81 95 GLU A CA 1
ATOM 716 C C . GLU A 1 95 ? 1.569 8.902 -16.829 1.00 80.81 95 GLU A C 1
ATOM 718 O O . GLU A 1 95 ? 0.566 8.606 -17.476 1.00 80.81 95 GLU A O 1
ATOM 723 N N . HIS A 1 96 ? 2.775 8.435 -17.155 1.00 82.50 96 HIS A N 1
ATOM 724 C CA . HIS A 1 96 ? 2.995 7.640 -18.362 1.00 82.50 96 HIS A CA 1
ATOM 725 C C . HIS A 1 96 ? 2.194 6.336 -18.379 1.00 82.50 96 HIS A C 1
ATOM 727 O O . HIS A 1 96 ? 1.627 5.986 -19.414 1.00 82.50 96 HIS A O 1
ATOM 733 N N . LEU A 1 97 ? 2.082 5.621 -17.251 1.00 80.88 97 LEU A N 1
ATOM 734 C CA . LEU A 1 97 ? 1.226 4.429 -17.146 1.00 80.88 97 LEU A CA 1
ATOM 735 C C . LEU A 1 97 ? -0.257 4.757 -17.356 1.00 80.88 97 LEU A C 1
ATOM 737 O O . LEU A 1 97 ? -0.969 3.985 -18.000 1.00 80.88 97 LEU A O 1
ATOM 741 N N . ARG A 1 98 ? -0.735 5.902 -16.857 1.00 82.50 98 ARG A N 1
ATOM 742 C CA . ARG A 1 98 ? -2.109 6.360 -17.105 1.00 82.50 98 ARG A CA 1
ATOM 743 C C . ARG A 1 98 ? -2.343 6.645 -18.582 1.00 82.50 98 ARG A C 1
ATOM 745 O O . ARG A 1 98 ? -3.341 6.185 -19.126 1.00 82.50 98 ARG A O 1
ATOM 752 N N . GLU A 1 99 ? -1.421 7.342 -19.232 1.00 82.31 99 GLU A N 1
ATOM 753 C CA . GLU A 1 99 ? -1.531 7.692 -20.650 1.00 82.31 99 GLU A CA 1
ATOM 754 C C . GLU A 1 99 ? -1.504 6.476 -21.572 1.00 82.31 99 GLU A C 1
ATOM 756 O O . GLU A 1 99 ? -2.183 6.453 -22.596 1.00 82.31 99 GLU A O 1
ATOM 761 N N . THR A 1 100 ? -0.730 5.457 -21.208 1.00 82.50 100 THR A N 1
ATOM 762 C CA . THR A 1 100 ? -0.518 4.271 -22.045 1.00 82.50 100 THR A CA 1
ATOM 763 C C . THR A 1 100 ? -1.490 3.131 -21.772 1.00 82.50 100 THR A C 1
ATOM 765 O O . THR A 1 100 ? -1.778 2.367 -22.691 1.00 82.50 100 THR A O 1
ATOM 768 N N . VAL A 1 101 ? -2.004 3.002 -20.544 1.00 82.56 101 VAL A N 1
ATOM 769 C CA . VAL A 1 101 ? -2.917 1.912 -20.153 1.00 82.56 101 VAL A CA 1
ATOM 770 C C . VAL A 1 101 ? -4.325 2.429 -19.889 1.00 82.56 101 VAL A C 1
ATOM 772 O O . VAL A 1 101 ? -5.288 1.917 -20.456 1.00 82.56 101 VAL A O 1
ATOM 775 N N . ILE A 1 102 ? -4.461 3.458 -19.050 1.00 84.06 102 ILE A N 1
ATOM 776 C CA . ILE A 1 102 ? -5.774 3.912 -18.575 1.00 84.06 102 ILE A CA 1
ATOM 777 C C . ILE A 1 102 ? -6.517 4.708 -19.654 1.00 84.06 102 ILE A C 1
ATOM 779 O O . ILE A 1 102 ? -7.695 4.450 -19.888 1.00 84.06 102 ILE A O 1
ATOM 783 N N . TYR A 1 103 ? -5.867 5.648 -20.344 1.00 86.56 103 TYR A N 1
ATOM 784 C CA . TYR A 1 103 ? -6.527 6.462 -21.375 1.00 86.56 103 TYR A CA 1
ATOM 785 C C . TYR A 1 103 ? -7.021 5.659 -22.583 1.00 86.56 103 TYR A C 1
ATOM 787 O O . TYR A 1 103 ? -8.165 5.888 -22.987 1.00 86.56 103 TYR A O 1
ATOM 795 N N . PRO A 1 104 ? -6.264 4.687 -23.125 1.00 84.00 104 PRO A N 1
ATOM 796 C CA . PRO A 1 104 ? -6.779 3.833 -24.187 1.00 84.00 104 PRO A CA 1
ATOM 797 C C . PRO A 1 104 ? -7.924 2.935 -23.723 1.00 84.00 104 PRO A C 1
ATOM 799 O O . PRO A 1 104 ? -8.846 2.693 -24.495 1.00 84.00 104 PRO A O 1
ATOM 802 N N . ALA A 1 105 ? -7.905 2.486 -22.462 1.00 84.31 105 ALA A N 1
ATOM 803 C CA . ALA A 1 105 ? -9.004 1.716 -21.884 1.00 84.31 105 ALA A CA 1
ATOM 804 C C . ALA A 1 105 ? -10.275 2.564 -21.688 1.00 84.31 105 ALA A C 1
ATOM 806 O O . ALA A 1 105 ? -11.377 2.082 -21.935 1.00 84.31 105 ALA A O 1
ATOM 807 N N . LEU A 1 106 ? -10.135 3.830 -21.277 1.00 86.25 106 LEU A N 1
ATOM 808 C CA . LEU A 1 106 ? -11.266 4.742 -21.071 1.00 86.25 106 LEU A CA 1
ATOM 809 C C . LEU A 1 106 ? -11.854 5.291 -22.376 1.00 86.25 106 LEU A C 1
ATOM 811 O O . LEU A 1 106 ? -13.052 5.556 -22.438 1.00 86.25 106 LEU A O 1
ATOM 815 N N . ARG A 1 107 ? -11.020 5.539 -23.394 1.00 85.62 107 ARG A N 1
ATOM 816 C CA . ARG A 1 107 ? -11.432 6.164 -24.663 1.00 85.62 107 ARG A CA 1
ATOM 817 C C . ARG A 1 107 ? -10.810 5.462 -25.873 1.00 85.62 107 ARG A C 1
ATOM 819 O O . ARG A 1 107 ? -10.013 6.078 -26.583 1.00 85.62 107 ARG A O 1
ATOM 826 N N . PRO A 1 108 ? -11.194 4.210 -26.165 1.00 82.62 108 PRO A N 1
ATOM 827 C CA . PRO A 1 108 ? -10.600 3.434 -27.257 1.00 82.62 108 PRO A CA 1
ATOM 828 C C . PRO A 1 108 ? -10.771 4.090 -28.637 1.00 82.62 108 PRO A C 1
ATOM 830 O O . PRO A 1 108 ? -9.922 3.926 -29.508 1.00 82.62 108 PRO A O 1
ATOM 833 N N . GLU A 1 109 ? -11.818 4.898 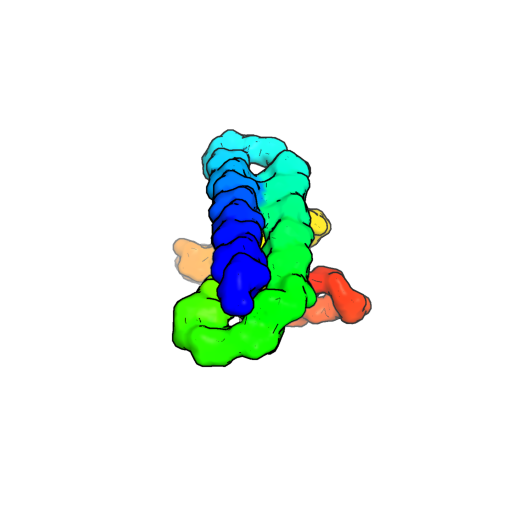-28.827 1.00 85.94 109 GLU A N 1
ATOM 834 C CA . GLU A 1 109 ? -12.110 5.614 -30.079 1.00 85.94 109 GLU A CA 1
ATOM 835 C C . GLU A 1 109 ? -10.996 6.589 -30.503 1.00 85.94 109 GLU A C 1
ATOM 837 O O . GLU A 1 109 ? -10.755 6.787 -31.694 1.00 85.94 109 GLU A O 1
ATOM 842 N N . LEU A 1 110 ? -10.278 7.174 -29.536 1.00 82.62 110 LEU A N 1
ATOM 843 C CA . LEU A 1 110 ? -9.200 8.138 -29.791 1.00 82.62 110 LEU A CA 1
ATOM 844 C C . LEU A 1 110 ? -7.854 7.468 -30.109 1.00 82.62 110 LEU A C 1
ATOM 846 O O . LEU A 1 110 ? -6.954 8.122 -30.646 1.00 82.62 110 LEU A O 1
ATOM 850 N N . PHE A 1 111 ? -7.715 6.179 -29.789 1.00 80.06 111 PHE A N 1
ATOM 851 C CA . PHE A 1 111 ? -6.477 5.406 -29.905 1.00 80.06 111 PHE A CA 1
ATOM 852 C C . PHE A 1 111 ? -6.567 4.387 -31.051 1.00 80.06 111 PHE A C 1
ATOM 854 O O . PHE A 1 111 ? -6.359 3.186 -30.876 1.00 80.06 111 PHE A O 1
ATOM 861 N N . THR A 1 112 ? -6.882 4.882 -32.252 1.00 80.75 112 THR A N 1
ATOM 862 C CA . THR A 1 112 ? -6.949 4.096 -33.495 1.00 80.75 112 THR A CA 1
ATOM 863 C C . THR A 1 112 ? -5.794 4.441 -34.449 1.00 80.75 112 THR A C 1
ATOM 865 O O . THR A 1 112 ? -5.191 5.517 -34.380 1.00 80.75 112 THR A O 1
ATOM 868 N N . GLY A 1 113 ? -5.436 3.506 -35.338 1.00 82.81 113 GLY A N 1
ATOM 869 C CA . GLY A 1 113 ? -4.392 3.705 -36.352 1.00 82.81 113 GLY A CA 1
ATOM 870 C C . GLY A 1 113 ? -3.006 3.983 -35.757 1.00 82.81 113 GLY A C 1
ATOM 871 O O . GLY A 1 113 ? -2.460 3.154 -35.035 1.00 82.81 113 GLY A O 1
ATOM 872 N N . LEU A 1 114 ? -2.438 5.156 -36.061 1.00 75.12 114 LEU A N 1
ATOM 873 C CA . LEU A 1 114 ? -1.087 5.557 -35.634 1.00 75.12 114 LEU A CA 1
ATOM 874 C C . LEU A 1 114 ? -0.960 5.776 -34.114 1.00 75.12 114 LEU A C 1
ATOM 876 O O . LEU A 1 114 ? 0.146 5.755 -33.584 1.00 75.12 114 LEU A O 1
ATOM 880 N N . ARG A 1 115 ? -2.084 5.998 -33.417 1.00 78.44 115 ARG A N 1
ATOM 881 C CA . ARG A 1 115 ? -2.152 6.144 -31.952 1.00 78.44 115 ARG A CA 1
ATOM 882 C C . ARG A 1 115 ? -2.600 4.854 -31.271 1.00 78.44 115 ARG A C 1
ATOM 884 O O . ARG A 1 115 ? -3.200 4.904 -30.204 1.00 78.44 115 ARG A O 1
ATOM 891 N N . SER A 1 116 ? -2.365 3.702 -31.896 1.00 76.94 116 SER A N 1
ATOM 892 C CA . SER A 1 116 ? -2.665 2.416 -31.274 1.00 76.94 116 SER A CA 1
ATOM 893 C C . SER A 1 116 ? -1.986 2.317 -29.901 1.00 76.94 116 SER A C 1
ATOM 895 O O . SER A 1 116 ? -0.821 2.717 -29.788 1.00 76.94 116 SER A O 1
ATOM 897 N N . PRO A 1 117 ? -2.665 1.771 -28.879 1.00 77.88 117 PRO A N 1
ATOM 898 C CA . PRO A 1 117 ? -2.078 1.618 -27.556 1.00 77.88 117 PRO A CA 1
ATOM 899 C C . PRO A 1 117 ? -0.784 0.802 -27.617 1.00 77.88 117 PRO A C 1
ATOM 901 O O . PRO A 1 117 ? -0.639 -0.123 -28.425 1.00 77.88 117 PRO A O 1
ATOM 904 N N . VAL A 1 118 ? 0.166 1.144 -26.748 1.00 76.81 118 VAL A N 1
ATOM 905 C CA . VAL A 1 118 ? 1.421 0.397 -26.626 1.00 76.81 118 VAL A CA 1
ATOM 906 C C . VAL A 1 118 ? 1.138 -1.046 -26.210 1.00 76.81 118 VAL A C 1
ATOM 908 O O . VAL A 1 118 ? 0.308 -1.312 -25.346 1.00 76.81 118 VAL A O 1
ATOM 911 N N . ARG A 1 119 ? 1.847 -2.003 -26.820 1.00 78.38 119 ARG A N 1
ATOM 912 C CA . ARG A 1 119 ? 1.631 -3.434 -26.541 1.00 78.38 119 ARG A CA 1
ATOM 913 C C . ARG A 1 119 ? 2.250 -3.917 -25.228 1.00 78.38 119 ARG A C 1
ATOM 915 O O . ARG A 1 119 ? 1.936 -5.017 -24.787 1.00 78.38 119 ARG A O 1
ATOM 922 N N . GLY A 1 120 ? 3.145 -3.139 -24.625 1.00 79.25 120 GLY A N 1
ATOM 923 C CA . GLY A 1 120 ? 3.809 -3.503 -23.379 1.00 79.25 120 GLY A CA 1
ATOM 924 C C . GLY A 1 120 ? 4.646 -2.361 -22.817 1.00 79.25 120 GLY A C 1
ATOM 925 O O . GLY A 1 120 ? 5.158 -1.530 -23.565 1.00 79.25 120 GLY A O 1
ATOM 926 N N . ILE A 1 121 ? 4.774 -2.338 -21.492 1.00 82.25 121 ILE A N 1
ATOM 927 C CA . ILE A 1 121 ? 5.541 -1.346 -20.734 1.00 82.25 121 ILE A CA 1
ATOM 928 C C . ILE A 1 121 ? 6.647 -2.086 -19.984 1.00 82.25 121 ILE A C 1
ATOM 930 O O . ILE A 1 121 ? 6.383 -3.085 -19.315 1.00 82.25 121 ILE A O 1
ATOM 934 N N . LEU A 1 122 ? 7.885 -1.595 -20.080 1.00 83.94 122 LEU A N 1
ATOM 935 C CA . LEU A 1 122 ? 9.036 -2.157 -19.376 1.00 83.94 122 LEU A CA 1
ATOM 936 C C . LEU A 1 122 ? 9.443 -1.243 -18.215 1.00 83.94 122 LEU A C 1
ATOM 938 O O . LEU A 1 122 ? 9.948 -0.145 -18.430 1.00 83.94 122 LEU A O 1
ATOM 942 N N . LEU A 1 123 ? 9.268 -1.711 -16.977 1.00 81.69 123 LEU A N 1
ATOM 943 C CA . LEU A 1 123 ? 9.745 -1.008 -15.782 1.00 81.69 123 LEU A CA 1
ATOM 944 C C . LEU A 1 123 ? 11.128 -1.533 -15.379 1.00 81.69 123 LEU A C 1
ATOM 946 O O . LEU A 1 123 ? 11.241 -2.629 -14.829 1.00 81.69 123 LEU A O 1
ATOM 950 N N . PHE A 1 124 ? 12.181 -0.743 -15.602 1.00 83.81 124 PHE A N 1
ATOM 951 C CA . PHE A 1 124 ? 13.562 -1.121 -15.275 1.00 83.81 124 PHE A CA 1
ATOM 952 C C . PHE A 1 124 ? 14.171 -0.264 -14.151 1.00 83.81 124 PHE A C 1
ATOM 954 O O . PHE A 1 124 ? 13.630 0.763 -13.739 1.00 83.81 124 PHE A O 1
ATOM 961 N N . GLY A 1 125 ? 15.283 -0.729 -13.576 1.00 82.69 125 GLY A N 1
ATOM 962 C CA . GLY A 1 125 ? 16.111 -0.006 -12.599 1.00 82.69 125 GLY A CA 1
ATOM 963 C C . GLY A 1 125 ? 16.482 -0.852 -11.371 1.00 82.69 125 GLY A C 1
ATOM 964 O O . GLY A 1 125 ? 16.172 -2.043 -11.340 1.00 82.69 125 GLY A O 1
ATOM 965 N N . PRO A 1 126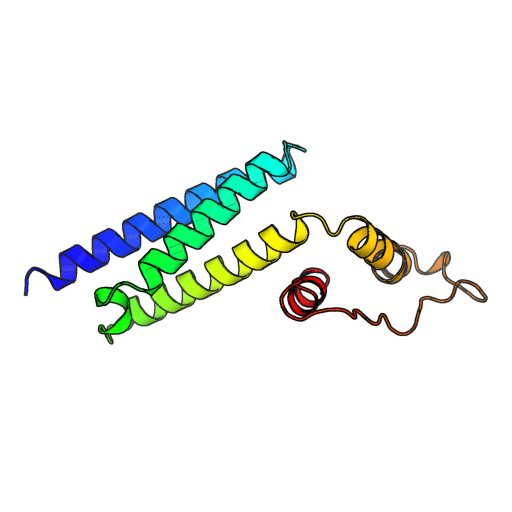 ? 17.112 -0.256 -10.346 1.00 81.75 126 PRO A N 1
ATOM 966 C CA . PRO A 1 126 ? 17.654 -1.010 -9.221 1.00 81.75 126 PRO A CA 1
ATOM 967 C C . PRO A 1 126 ? 16.552 -1.703 -8.396 1.00 81.75 126 PRO A C 1
ATOM 969 O O . PRO A 1 126 ? 15.409 -1.216 -8.346 1.00 81.75 126 PRO A O 1
ATOM 972 N N . PRO A 1 127 ? 16.871 -2.851 -7.769 1.00 77.31 127 PRO A N 1
ATOM 973 C CA . PRO A 1 127 ? 15.938 -3.569 -6.909 1.00 77.31 127 PRO A CA 1
ATOM 974 C C . PRO A 1 127 ? 15.599 -2.721 -5.674 1.00 77.31 127 PRO A C 1
ATOM 976 O O . PRO A 1 127 ? 16.461 -2.044 -5.126 1.00 77.31 127 PRO A O 1
ATOM 979 N N . GLY A 1 128 ? 14.335 -2.749 -5.240 1.00 71.62 128 GLY A N 1
ATOM 980 C CA . GLY A 1 128 ? 13.859 -2.004 -4.062 1.00 71.62 128 GLY A CA 1
ATOM 981 C C . GLY A 1 128 ? 13.007 -0.764 -4.359 1.00 71.62 128 GLY A C 1
ATOM 982 O O . GLY A 1 128 ? 12.274 -0.323 -3.484 1.00 71.62 128 GLY A O 1
ATOM 983 N N . ASN A 1 129 ? 12.979 -0.268 -5.603 1.00 70.56 129 ASN A N 1
ATOM 984 C CA . ASN A 1 129 ? 12.202 0.932 -5.981 1.00 70.56 129 ASN A CA 1
ATOM 985 C C . ASN A 1 129 ? 10.711 0.665 -6.288 1.00 70.56 129 ASN A C 1
ATOM 987 O O . ASN A 1 129 ? 10.083 1.416 -7.028 1.00 70.56 129 ASN A O 1
ATOM 991 N N . GLY A 1 130 ? 10.140 -0.438 -5.794 1.00 71.44 130 GLY A N 1
ATOM 992 C CA . GLY A 1 130 ? 8.695 -0.688 -5.883 1.00 71.44 130 GLY A CA 1
ATOM 993 C C . GLY A 1 130 ? 8.119 -0.973 -7.280 1.00 71.44 130 GLY A C 1
ATOM 994 O O . GLY A 1 130 ? 6.905 -0.949 -7.423 1.00 71.44 130 GLY A O 1
ATOM 995 N N . LYS A 1 131 ? 8.927 -1.289 -8.305 1.00 82.69 131 LYS A N 1
ATOM 996 C CA . LYS A 1 131 ? 8.460 -1.523 -9.698 1.00 82.69 131 LYS A CA 1
ATOM 997 C C . LYS A 1 131 ? 7.363 -2.586 -9.797 1.00 82.69 131 LYS A C 1
ATOM 999 O O . LYS A 1 131 ? 6.310 -2.339 -10.367 1.00 82.69 131 LYS A O 1
ATOM 1004 N N . THR A 1 132 ? 7.591 -3.754 -9.195 1.00 79.50 132 THR A N 1
ATOM 1005 C CA . THR A 1 132 ? 6.610 -4.851 -9.152 1.00 79.50 132 THR A CA 1
ATOM 1006 C C . THR A 1 132 ? 5.342 -4.447 -8.404 1.00 79.50 132 THR A C 1
ATOM 1008 O O . THR A 1 132 ? 4.245 -4.859 -8.761 1.00 79.50 132 THR A O 1
ATOM 1011 N N . MET A 1 133 ? 5.491 -3.621 -7.370 1.00 75.56 133 MET A N 1
ATOM 1012 C CA . MET A 1 133 ? 4.382 -3.134 -6.556 1.00 75.56 133 MET A CA 1
ATOM 1013 C C . MET A 1 133 ? 3.539 -2.105 -7.319 1.00 75.56 133 MET A C 1
ATOM 1015 O O . MET A 1 133 ? 2.321 -2.116 -7.212 1.00 75.56 133 MET A O 1
ATOM 1019 N N . LEU A 1 134 ? 4.183 -1.284 -8.156 1.00 75.81 134 LEU A N 1
ATOM 1020 C CA . LEU A 1 134 ? 3.525 -0.334 -9.046 1.00 75.81 134 LEU A CA 1
ATOM 1021 C C . LEU A 1 134 ? 2.650 -1.046 -10.088 1.00 75.81 134 LEU A C 1
ATOM 1023 O O . LEU A 1 134 ? 1.523 -0.630 -10.316 1.00 75.81 134 LEU A O 1
ATOM 1027 N N . VAL A 1 135 ? 3.137 -2.144 -10.681 1.00 76.69 135 VAL A N 1
ATOM 1028 C CA . VAL A 1 135 ? 2.345 -2.951 -11.632 1.00 76.69 135 VAL A CA 1
ATOM 1029 C C . VAL A 1 135 ? 1.100 -3.521 -10.958 1.00 76.69 135 VAL A C 1
ATOM 1031 O O . VAL A 1 135 ? 0.007 -3.399 -11.497 1.00 76.69 135 VAL A O 1
ATOM 1034 N N . ARG A 1 136 ? 1.255 -4.091 -9.756 1.00 73.44 136 ARG A N 1
ATOM 1035 C CA . ARG A 1 136 ? 0.133 -4.650 -8.982 1.00 73.44 136 ARG A CA 1
ATOM 1036 C C . ARG A 1 136 ? -0.908 -3.606 -8.585 1.00 73.44 136 ARG A C 1
ATOM 1038 O O . ARG A 1 136 ? -2.061 -3.956 -8.412 1.00 73.44 136 ARG A O 1
ATOM 1045 N N . ALA A 1 137 ? -0.493 -2.354 -8.434 1.00 67.81 137 ALA A N 1
ATOM 1046 C CA . ALA A 1 137 ? -1.367 -1.246 -8.081 1.00 67.81 137 ALA A CA 1
ATOM 1047 C C . ALA A 1 137 ? -2.186 -0.685 -9.257 1.00 67.81 137 ALA A C 1
ATOM 1049 O O . ALA A 1 137 ? -3.172 0.011 -9.025 1.00 67.81 137 ALA A O 1
ATOM 1050 N N . VAL A 1 138 ? -1.743 -0.910 -10.498 1.00 67.00 138 VAL A N 1
ATOM 1051 C CA . VAL A 1 138 ? -2.424 -0.428 -11.714 1.00 67.00 138 VAL A CA 1
ATOM 1052 C C . VAL A 1 138 ? -3.400 -1.471 -12.276 1.00 67.00 138 VAL A C 1
ATOM 1054 O O . VAL A 1 138 ? -4.283 -1.111 -13.051 1.00 67.00 138 VAL A O 1
ATOM 1057 N N . GLN A 1 139 ? -3.234 -2.740 -11.896 1.00 54.31 139 GLN A N 1
ATOM 1058 C CA . GLN A 1 139 ? -4.058 -3.875 -12.320 1.00 54.31 139 GLN A CA 1
ATOM 1059 C C . GLN A 1 139 ? -5.366 -3.971 -11.527 1.00 54.31 139 GLN A C 1
ATOM 1061 O O . GLN A 1 139 ? -6.389 -4.307 -12.163 1.00 54.31 139 GLN A O 1
#

Secondary structure (DSSP, 8-state):
-HHHHHHHHHHHHHHHHHHHHHHHHHHHHHTT--HHHHHHHHHHHHHHHHHHHHSHHHHH---HHHHHHHHHHHHHHHHHHHHHHHHSS-HHHHHHHIIIIIHHHH-GGGS-GGGPPPS-----SSTTS-HHHHHHHH-